Protein AF-A0A4U9HNG5-F1 (afdb_monomer_lite)

Structure (mmCIF, N/CA/C/O backbone):
data_AF-A0A4U9HNG5-F1
#
_entry.id   AF-A0A4U9HNG5-F1
#
loop_
_atom_site.group_PDB
_atom_site.id
_atom_site.type_symbol
_atom_site.label_atom_id
_atom_site.label_alt_id
_atom_site.label_comp_id
_atom_site.label_asym_id
_atom_site.label_entity_id
_atom_site.label_seq_id
_atom_site.pdbx_PDB_ins_code
_atom_site.Cartn_x
_atom_site.Cartn_y
_atom_site.Cartn_z
_atom_site.occupancy
_atom_site.B_iso_or_equiv
_atom_site.auth_seq_id
_atom_site.auth_comp_id
_atom_site.auth_asym_id
_atom_site.auth_atom_id
_atom_site.pdbx_PDB_model_num
ATOM 1 N N . MET A 1 1 ? 11.492 -2.081 0.282 1.00 31.09 1 MET A N 1
ATOM 2 C CA . MET A 1 1 ? 12.847 -2.547 -0.061 1.00 31.09 1 MET A CA 1
ATOM 3 C C . MET A 1 1 ? 12.849 -2.691 -1.567 1.00 31.09 1 MET A C 1
ATOM 5 O O . MET A 1 1 ? 12.132 -3.545 -2.075 1.00 31.09 1 MET A O 1
ATOM 9 N N . ASP A 1 2 ? 13.491 -1.738 -2.239 1.00 38.59 2 ASP A N 1
ATOM 10 C CA . ASP A 1 2 ? 13.659 -1.661 -3.689 1.00 38.59 2 ASP A CA 1
ATOM 11 C C . ASP A 1 2 ? 14.041 -3.003 -4.308 1.00 38.59 2 ASP A C 1
ATOM 13 O O . ASP A 1 2 ? 14.994 -3.643 -3.869 1.00 38.59 2 ASP A O 1
ATOM 17 N N . SER A 1 3 ? 13.337 -3.406 -5.362 1.00 38.97 3 SER A N 1
ATOM 18 C CA . SER A 1 3 ? 13.861 -4.408 -6.286 1.00 38.97 3 SER A CA 1
ATOM 19 C C . SER A 1 3 ? 13.310 -4.155 -7.680 1.00 38.97 3 SER A C 1
ATOM 21 O O . SER A 1 3 ? 12.350 -4.773 -8.134 1.00 38.97 3 SER A O 1
ATOM 23 N N . LEU A 1 4 ? 13.919 -3.180 -8.348 1.00 46.38 4 LEU A N 1
ATOM 24 C CA . LEU A 1 4 ? 13.856 -3.039 -9.797 1.00 46.38 4 LEU A CA 1
ATOM 25 C C . LEU A 1 4 ? 15.256 -2.681 -10.301 1.00 46.38 4 LEU A C 1
ATOM 27 O O . LEU A 1 4 ? 15.497 -1.619 -10.863 1.00 46.38 4 LEU A O 1
ATOM 31 N N . ILE A 1 5 ? 16.208 -3.577 -10.039 1.00 44.44 5 ILE A N 1
ATOM 32 C CA . ILE A 1 5 ? 17.524 -3.547 -10.674 1.00 44.44 5 ILE A CA 1
ATOM 33 C C . ILE A 1 5 ? 17.780 -4.953 -11.229 1.00 44.44 5 ILE A C 1
ATOM 35 O O . ILE A 1 5 ? 18.000 -5.878 -10.445 1.00 44.44 5 ILE A O 1
ATOM 39 N N . PRO A 1 6 ? 17.708 -5.163 -12.555 1.00 42.81 6 PRO A N 1
ATOM 40 C CA . PRO A 1 6 ? 18.098 -6.434 -13.148 1.00 42.81 6 PRO A CA 1
ATOM 41 C C . PRO A 1 6 ? 19.625 -6.619 -13.041 1.00 42.81 6 PRO A C 1
ATOM 43 O O . PRO A 1 6 ? 20.371 -5.668 -13.292 1.00 42.81 6 PRO A O 1
ATOM 46 N N . PRO A 1 7 ? 20.118 -7.822 -12.693 1.00 45.28 7 PRO A N 1
ATOM 47 C CA . PRO A 1 7 ? 21.541 -8.113 -12.658 1.00 45.28 7 PRO A CA 1
ATOM 48 C C . PRO A 1 7 ? 22.003 -8.444 -14.079 1.00 45.28 7 PRO A C 1
ATOM 50 O O . PRO A 1 7 ? 21.887 -9.577 -14.536 1.00 45.28 7 PRO A O 1
ATOM 53 N N . VAL A 1 8 ? 22.513 -7.453 -14.798 1.00 47.41 8 VAL A N 1
ATOM 54 C CA . VAL A 1 8 ? 23.323 -7.694 -15.997 1.00 47.41 8 VAL A CA 1
ATOM 55 C C . VAL A 1 8 ? 24.753 -7.307 -15.650 1.00 47.41 8 VAL A C 1
ATOM 57 O O . VAL A 1 8 ? 25.035 -6.147 -15.365 1.00 47.41 8 VAL A O 1
ATOM 60 N N . VAL A 1 9 ? 25.639 -8.302 -15.620 1.00 41.81 9 VAL A N 1
ATOM 61 C CA . VAL A 1 9 ? 27.083 -8.140 -15.416 1.00 41.81 9 VAL A CA 1
ATOM 62 C C . VAL A 1 9 ? 27.767 -8.674 -16.677 1.00 41.81 9 VAL A C 1
ATOM 64 O O . VAL A 1 9 ? 27.522 -9.816 -17.060 1.00 41.81 9 VAL A O 1
ATOM 67 N N . ASP A 1 10 ? 28.560 -7.835 -17.347 1.00 39.81 10 ASP A N 1
ATOM 68 C CA . ASP A 1 10 ? 29.272 -8.153 -18.595 1.00 39.81 10 ASP A CA 1
ATOM 69 C C . ASP A 1 10 ? 30.559 -8.967 -18.336 1.00 39.81 10 ASP A C 1
ATOM 71 O O . ASP A 1 10 ? 31.247 -8.764 -17.331 1.00 39.81 10 ASP A O 1
ATOM 75 N N . ALA A 1 11 ? 30.873 -9.916 -19.227 1.00 48.91 11 ALA A N 1
ATOM 76 C CA . ALA A 1 11 ? 31.829 -11.002 -18.992 1.00 48.91 11 ALA A CA 1
ATOM 77 C C . ALA A 1 11 ? 33.272 -10.754 -19.481 1.00 48.91 11 ALA A C 1
ATOM 79 O O . ALA A 1 11 ? 34.071 -11.690 -19.428 1.00 48.91 11 ALA A O 1
ATOM 80 N N . LEU A 1 12 ? 33.651 -9.551 -19.936 1.00 53.09 12 LEU A N 1
ATOM 81 C CA . LEU A 1 12 ? 34.986 -9.358 -20.539 1.00 53.09 12 LEU A CA 1
ATOM 82 C C . LEU A 1 12 ? 35.948 -8.380 -19.834 1.00 53.09 12 LEU A C 1
ATOM 84 O O . LEU A 1 12 ? 37.114 -8.341 -20.220 1.00 53.09 12 LEU A O 1
ATOM 88 N N . SER A 1 13 ? 35.538 -7.618 -18.804 1.00 42.78 13 SER A N 1
ATOM 89 C CA . SER A 1 13 ? 36.413 -6.557 -18.242 1.00 42.78 13 SER A CA 1
ATOM 90 C C . SER A 1 13 ? 36.382 -6.327 -16.719 1.00 42.78 13 SER A C 1
ATOM 92 O O . SER A 1 13 ? 37.200 -5.549 -16.229 1.00 42.78 13 SER A O 1
ATOM 94 N N . GLY A 1 14 ? 35.488 -6.942 -15.935 1.00 52.41 14 GLY A N 1
ATOM 95 C CA . GLY A 1 14 ? 35.480 -6.775 -14.465 1.00 52.41 14 GLY A CA 1
ATOM 96 C C . GLY A 1 14 ? 35.242 -5.341 -13.943 1.00 52.41 14 GLY A C 1
ATOM 97 O O . GLY A 1 14 ? 35.396 -5.084 -12.754 1.00 52.41 14 GLY A O 1
ATOM 98 N N . GLN A 1 15 ? 34.842 -4.415 -14.811 1.00 40.62 15 GLN A N 1
ATOM 99 C CA . GLN A 1 15 ? 34.391 -3.060 -14.497 1.00 40.62 15 GLN A CA 1
ATOM 100 C C . GLN A 1 15 ? 32.975 -2.950 -15.075 1.00 40.62 15 GLN A C 1
ATOM 102 O O . GLN A 1 15 ? 32.831 -3.096 -16.289 1.00 40.62 15 GLN A O 1
ATOM 107 N N . PRO A 1 16 ? 31.910 -2.775 -14.274 1.00 44.84 16 PRO A N 1
ATOM 108 C CA . PRO A 1 16 ? 30.569 -2.731 -14.834 1.00 44.84 16 PRO A CA 1
ATOM 109 C C . PRO A 1 16 ? 30.342 -1.389 -15.535 1.00 44.84 16 PRO A C 1
ATOM 111 O O . PRO A 1 16 ? 30.407 -0.324 -14.915 1.00 44.84 16 PRO A O 1
ATOM 114 N N . GLU A 1 17 ? 30.049 -1.456 -16.834 1.00 43.25 17 GLU A N 1
ATOM 115 C CA . GLU A 1 17 ? 29.530 -0.345 -17.624 1.00 43.25 17 GLU A CA 1
ATOM 116 C C . GLU A 1 17 ? 28.211 0.168 -17.029 1.00 43.25 17 GLU A C 1
ATOM 118 O O . GLU A 1 17 ? 27.106 -0.277 -17.336 1.00 43.25 17 GLU A O 1
ATOM 123 N N . SER A 1 18 ? 28.323 1.155 -16.151 1.00 56.03 18 SER A N 1
ATOM 124 C CA . SER A 1 18 ? 27.203 1.993 -15.758 1.00 56.03 18 SER A CA 1
ATOM 125 C C . SER A 1 18 ? 26.941 2.971 -16.900 1.00 56.03 18 SER A C 1
ATOM 127 O O . SER A 1 18 ? 27.687 3.944 -17.016 1.00 56.03 18 SER A O 1
ATOM 129 N N . LYS A 1 19 ? 25.951 2.674 -17.765 1.00 58.44 19 LYS A N 1
ATOM 130 C CA . LYS A 1 19 ? 25.107 3.616 -18.555 1.00 58.44 19 LYS A CA 1
ATOM 131 C C . LYS A 1 19 ? 24.614 3.002 -19.879 1.00 58.44 19 LYS A C 1
ATOM 133 O O . LYS A 1 19 ? 25.056 3.436 -20.929 1.00 58.44 19 LYS A O 1
ATOM 138 N N . HIS A 1 20 ? 23.677 2.054 -19.844 1.00 47.12 20 HIS A N 1
ATOM 139 C CA . HIS A 1 20 ? 22.526 1.960 -20.773 1.00 47.12 20 HIS A CA 1
ATOM 140 C C . HIS A 1 20 ? 21.938 0.543 -20.752 1.00 47.12 20 HIS A C 1
ATOM 142 O O . HIS A 1 20 ? 22.104 -0.242 -21.680 1.00 47.12 20 HIS A O 1
ATOM 148 N N . ALA A 1 21 ? 21.171 0.234 -19.707 1.00 53.94 21 ALA A N 1
ATOM 149 C CA . ALA A 1 21 ? 20.103 -0.747 -19.845 1.00 53.94 21 ALA A CA 1
ATOM 150 C C . ALA A 1 21 ? 18.873 0.003 -20.395 1.00 53.94 21 ALA A C 1
ATOM 152 O O . ALA A 1 21 ? 18.407 0.931 -19.726 1.00 53.94 21 ALA A O 1
ATOM 153 N N . PRO A 1 22 ? 18.356 -0.313 -21.599 1.00 59.03 22 PRO A N 1
ATOM 154 C CA . PRO A 1 22 ? 17.112 0.281 -22.069 1.00 59.03 22 PRO A CA 1
ATOM 155 C C . PRO A 1 22 ? 15.974 -0.175 -21.149 1.00 59.03 22 PRO A C 1
ATOM 157 O O . PRO A 1 22 ? 15.557 -1.331 -21.176 1.00 59.03 22 PRO A O 1
ATOM 160 N N . VAL A 1 23 ? 15.488 0.733 -20.304 1.00 58.44 23 VAL A N 1
ATOM 161 C CA . VAL A 1 23 ? 14.317 0.503 -19.453 1.00 58.44 23 VAL A CA 1
ATOM 162 C C . VAL A 1 23 ? 13.065 0.965 -20.190 1.00 58.44 23 VAL A C 1
ATOM 164 O O . VAL A 1 23 ? 13.019 2.074 -20.724 1.00 58.44 23 VAL A O 1
ATOM 167 N N . ARG A 1 24 ? 12.034 0.118 -20.232 1.00 58.59 24 ARG A N 1
ATOM 168 C CA . ARG A 1 24 ? 10.710 0.509 -20.724 1.00 58.59 24 ARG A CA 1
ATOM 169 C C . ARG A 1 24 ? 9.866 0.933 -19.531 1.00 58.59 24 ARG A C 1
ATOM 171 O O . ARG A 1 24 ? 9.584 0.123 -18.654 1.00 58.59 24 ARG A O 1
ATOM 178 N N . VAL A 1 25 ? 9.493 2.208 -19.495 1.00 65.56 25 VAL A N 1
ATOM 179 C CA . VAL A 1 25 ? 8.556 2.736 -18.500 1.00 65.56 25 VAL A CA 1
ATOM 180 C C . VAL A 1 25 ? 7.159 2.644 -19.094 1.00 65.56 25 VAL A C 1
ATOM 182 O O . VAL A 1 25 ? 6.838 3.354 -20.044 1.00 65.56 25 VAL A O 1
ATOM 185 N N . ASP A 1 26 ? 6.338 1.762 -18.541 1.00 70.44 26 ASP A N 1
ATOM 186 C CA . ASP A 1 26 ? 4.920 1.671 -18.875 1.00 70.44 26 ASP A CA 1
ATOM 187 C C . ASP A 1 26 ? 4.088 2.444 -17.842 1.00 70.44 26 ASP A C 1
ATOM 189 O O . ASP A 1 26 ? 4.446 2.532 -16.664 1.00 70.44 26 ASP A O 1
ATOM 193 N N . ARG A 1 27 ? 2.957 3.017 -18.275 1.00 72.69 27 ARG A N 1
ATOM 194 C CA . ARG A 1 27 ? 2.006 3.625 -17.336 1.00 72.69 27 ARG A CA 1
ATOM 195 C C . ARG A 1 27 ? 1.438 2.538 -16.437 1.00 72.69 27 ARG A C 1
ATOM 197 O O . ARG A 1 27 ? 0.838 1.583 -16.919 1.00 72.69 27 ARG A O 1
ATOM 204 N N . TRP A 1 28 ? 1.553 2.736 -15.133 1.00 77.62 28 TRP A N 1
ATOM 205 C CA . TRP A 1 28 ? 0.829 1.936 -14.163 1.00 77.62 28 TRP A CA 1
ATOM 206 C C . TRP A 1 28 ? -0.642 2.401 -14.139 1.00 77.62 28 TRP A C 1
ATOM 208 O O . TRP A 1 28 ? -0.886 3.576 -13.855 1.00 77.62 28 TRP A O 1
ATOM 218 N N . PRO A 1 29 ? -1.623 1.554 -14.515 1.00 83.81 29 PRO A N 1
ATOM 219 C CA . PRO A 1 29 ? -3.016 1.974 -14.659 1.00 83.81 29 PRO A CA 1
ATOM 220 C C . PRO A 1 29 ? -3.669 2.113 -13.283 1.00 83.81 29 PRO A C 1
ATOM 222 O O . PRO A 1 29 ? -4.225 1.166 -12.731 1.00 83.81 29 PRO A O 1
ATOM 225 N N . VAL A 1 30 ? -3.551 3.309 -12.719 1.00 85.12 30 VAL A N 1
ATOM 226 C CA . VAL A 1 30 ? -4.135 3.668 -11.429 1.00 85.12 30 VAL A CA 1
ATOM 227 C C . VAL A 1 30 ? -5.636 3.904 -11.579 1.00 85.12 30 VAL A C 1
ATOM 229 O O . VAL A 1 30 ? -6.059 4.694 -12.419 1.00 85.12 30 VAL A O 1
ATOM 232 N N . CYS A 1 31 ? -6.434 3.253 -10.735 1.00 89.94 31 CYS A N 1
ATOM 233 C CA . CYS A 1 31 ? -7.879 3.464 -10.628 1.00 89.94 31 CYS A CA 1
ATOM 234 C C . CYS A 1 31 ? -8.244 4.500 -9.560 1.00 89.94 31 CYS A C 1
ATOM 236 O O . CYS A 1 31 ? -9.272 5.158 -9.681 1.00 89.94 31 CYS A O 1
ATOM 238 N N . TRP A 1 32 ? -7.421 4.647 -8.521 1.00 90.19 32 TRP A N 1
ATOM 239 C CA . TRP A 1 32 ? -7.634 5.623 -7.454 1.00 90.19 32 TRP A CA 1
ATOM 240 C C . TRP A 1 32 ? -6.313 6.077 -6.836 1.00 90.19 32 TRP A C 1
ATOM 242 O O . TRP A 1 32 ? -5.322 5.345 -6.847 1.00 90.19 32 TRP A O 1
ATOM 252 N N . GLN A 1 33 ? -6.328 7.278 -6.264 1.00 90.31 33 GLN A N 1
ATOM 253 C CA . GLN A 1 33 ? -5.245 7.859 -5.473 1.00 90.31 33 GLN A CA 1
ATOM 254 C C . GLN A 1 33 ? -5.838 8.410 -4.177 1.00 90.31 33 GLN A C 1
ATOM 256 O O . GLN A 1 33 ? -6.943 8.952 -4.200 1.00 90.31 33 GLN A O 1
ATOM 261 N N . ALA A 1 34 ? -5.134 8.245 -3.061 1.00 88.50 34 ALA A N 1
ATOM 262 C CA . ALA A 1 34 ? -5.604 8.688 -1.754 1.00 88.50 34 ALA A CA 1
ATOM 263 C C . ALA A 1 34 ? -4.446 9.106 -0.843 1.00 88.50 34 ALA A C 1
ATOM 265 O O . ALA A 1 34 ? -3.338 8.577 -0.936 1.00 88.50 34 ALA A O 1
ATOM 266 N N . GLU A 1 35 ? -4.744 10.015 0.080 1.00 90.38 35 GLU A N 1
ATOM 267 C CA . GLU A 1 35 ? -3.851 10.443 1.154 1.00 90.38 35 GLU A CA 1
ATOM 268 C C . GLU A 1 35 ? -4.519 10.146 2.500 1.00 90.38 35 GLU A C 1
ATOM 270 O O . GLU A 1 35 ? -5.676 10.512 2.715 1.00 90.38 35 GLU A O 1
ATOM 275 N N . ILE A 1 36 ? -3.817 9.451 3.398 1.00 87.69 36 ILE A N 1
ATOM 276 C CA . ILE A 1 36 ? -4.332 9.061 4.717 1.00 87.69 36 ILE A CA 1
ATOM 277 C C . ILE A 1 36 ? -3.409 9.564 5.814 1.00 87.69 36 ILE A C 1
ATOM 279 O O . ILE A 1 36 ? -2.209 9.300 5.802 1.00 87.69 36 ILE A O 1
ATOM 283 N N . PHE A 1 37 ? -4.002 10.205 6.817 1.00 88.50 37 PHE A N 1
ATOM 284 C CA . PHE A 1 37 ? -3.322 10.665 8.019 1.00 88.50 37 PHE A CA 1
ATOM 285 C C . PHE A 1 37 ? -3.763 9.813 9.207 1.00 88.50 37 PHE A C 1
ATOM 287 O O . PHE A 1 37 ? -4.924 9.846 9.611 1.00 88.50 37 PHE A O 1
ATOM 294 N N . LEU A 1 38 ? -2.833 9.053 9.773 1.00 85.38 38 LEU A N 1
ATOM 295 C CA . LEU A 1 38 ? -3.053 8.221 10.954 1.00 85.38 38 LEU A CA 1
ATOM 296 C C . LEU A 1 38 ? -2.318 8.826 12.146 1.00 85.38 38 LEU A C 1
ATOM 298 O O . LEU A 1 38 ? -1.194 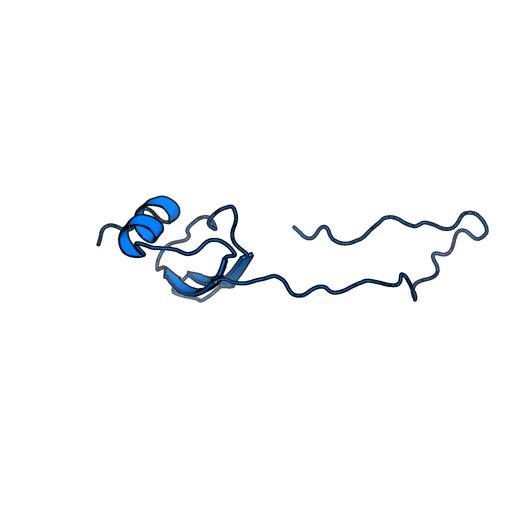9.295 11.999 1.00 85.38 38 LEU A O 1
ATOM 302 N N . ARG A 1 39 ? -2.927 8.808 13.335 1.00 82.81 39 ARG A N 1
ATOM 303 C CA . ARG A 1 39 ? -2.230 9.202 14.574 1.00 82.81 39 ARG A CA 1
ATOM 304 C C . ARG A 1 39 ? -1.200 8.155 14.993 1.00 82.81 39 ARG A C 1
ATOM 306 O O . ARG A 1 39 ? -0.083 8.515 15.350 1.00 82.81 39 ARG A O 1
ATOM 313 N N . ASP A 1 40 ? -1.561 6.883 14.867 1.00 77.44 40 ASP A N 1
ATOM 314 C CA . ASP A 1 40 ? -0.715 5.755 15.240 1.00 77.44 40 ASP A CA 1
ATOM 315 C C . ASP A 1 40 ? -0.001 5.143 14.030 1.00 77.44 40 ASP A C 1
ATOM 317 O O . ASP A 1 40 ? -0.392 5.323 12.871 1.00 77.44 40 ASP A O 1
ATOM 321 N N . ALA A 1 41 ? 1.086 4.421 14.296 1.00 75.25 41 ALA A N 1
ATOM 322 C CA . ALA A 1 41 ? 1.803 3.690 13.263 1.00 75.25 41 ALA A CA 1
ATOM 323 C C . ALA A 1 41 ? 0.985 2.466 12.830 1.00 75.25 41 ALA A C 1
ATOM 325 O O . ALA A 1 41 ? 0.760 1.557 13.625 1.00 75.25 41 ALA A O 1
ATOM 326 N N . ALA A 1 42 ? 0.595 2.421 11.557 1.00 80.50 42 ALA A N 1
ATOM 327 C CA . ALA A 1 42 ? -0.065 1.267 10.960 1.00 80.50 42 ALA A CA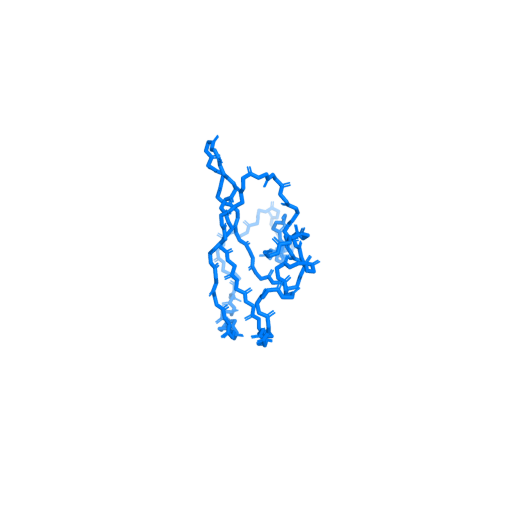 1
ATOM 328 C C . ALA A 1 42 ? 0.818 0.609 9.885 1.00 80.50 42 ALA A C 1
ATOM 330 O O . ALA A 1 42 ? 1.625 1.296 9.239 1.00 80.50 42 ALA A O 1
ATOM 331 N N . PRO A 1 43 ? 0.693 -0.714 9.680 1.00 82.62 43 PRO A N 1
ATOM 332 C CA . PRO A 1 43 ? 1.327 -1.377 8.553 1.00 82.62 43 PRO A CA 1
ATOM 333 C C . PRO A 1 43 ? 0.725 -0.872 7.231 1.00 82.62 43 PRO A C 1
ATOM 335 O O . PRO A 1 43 ? -0.461 -0.545 7.174 1.00 82.62 43 PRO A O 1
ATOM 338 N N . PRO A 1 44 ? 1.522 -0.799 6.154 1.00 81.06 44 PRO A N 1
ATOM 339 C CA . PRO A 1 44 ? 1.005 -0.414 4.853 1.00 81.06 44 PRO A CA 1
ATOM 340 C C . PRO A 1 44 ? 0.075 -1.507 4.292 1.00 81.06 44 PRO A C 1
ATOM 342 O O . PRO A 1 44 ? 0.372 -2.698 4.443 1.00 81.06 44 PRO A O 1
ATOM 345 N N . PRO A 1 45 ? -1.018 -1.130 3.610 1.00 81.38 45 PRO A N 1
ATOM 346 C CA . PRO A 1 45 ? -1.915 -2.090 2.983 1.00 81.38 45 PRO A CA 1
ATOM 347 C C . PRO A 1 45 ? -1.209 -2.872 1.859 1.00 81.38 45 PRO A C 1
ATOM 349 O O . PRO A 1 45 ? -0.455 -2.289 1.073 1.00 81.38 45 PRO A O 1
ATOM 352 N N . PRO A 1 46 ? -1.437 -4.194 1.751 1.00 81.75 46 PRO A N 1
ATOM 353 C CA . PRO A 1 46 ? -0.881 -4.998 0.670 1.00 81.75 46 PRO A CA 1
ATOM 354 C C . PRO A 1 46 ? -1.591 -4.709 -0.660 1.00 81.75 46 PRO A C 1
ATOM 356 O O . PRO A 1 46 ? -2.764 -4.347 -0.690 1.00 81.75 46 PRO A O 1
ATOM 359 N N . GLY A 1 47 ? -0.893 -4.922 -1.778 1.00 84.38 47 GLY A N 1
ATOM 360 C CA . GLY A 1 47 ? -1.500 -4.874 -3.117 1.00 84.38 47 GLY A CA 1
ATOM 361 C C . GLY A 1 47 ? -1.786 -3.471 -3.662 1.00 84.38 47 GLY A C 1
ATOM 362 O O . GLY A 1 47 ? -2.402 -3.344 -4.718 1.00 84.38 47 GLY A O 1
ATOM 363 N N . VAL A 1 48 ? -1.319 -2.426 -2.980 1.00 88.50 48 VAL A N 1
ATOM 364 C CA . VAL A 1 48 ? -1.399 -1.036 -3.436 1.00 88.50 48 VAL A CA 1
ATOM 365 C C . VAL A 1 48 ? -0.010 -0.417 -3.480 1.00 88.50 48 VAL A C 1
ATOM 3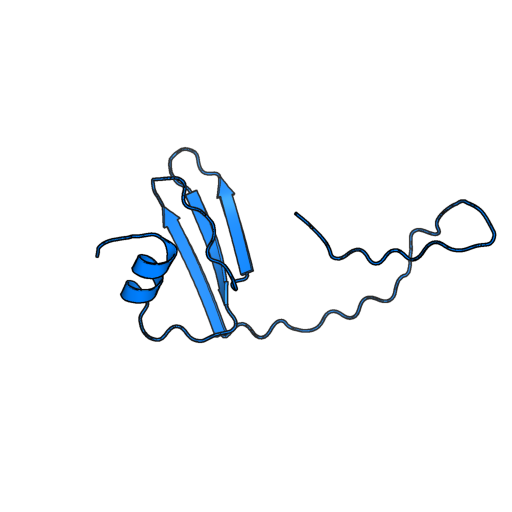67 O O . VAL A 1 48 ? 0.895 -0.819 -2.745 1.00 88.50 48 VAL A O 1
ATOM 370 N N . TYR A 1 49 ? 0.165 0.574 -4.346 1.00 88.56 49 TYR A N 1
ATOM 371 C CA . TYR A 1 49 ? 1.335 1.434 -4.271 1.00 88.56 49 TYR A CA 1
ATOM 372 C C . TYR A 1 49 ? 1.165 2.363 -3.077 1.00 88.56 49 TYR A C 1
ATOM 374 O O . TYR A 1 49 ? 0.106 2.967 -2.909 1.00 88.56 49 TYR A O 1
ATOM 382 N N . TRP A 1 50 ? 2.204 2.491 -2.260 1.00 89.31 50 TRP A N 1
ATOM 383 C CA . TRP A 1 50 ? 2.182 3.360 -1.096 1.00 89.31 50 TRP A CA 1
ATOM 384 C C . TRP A 1 50 ? 3.537 4.033 -0.890 1.00 89.31 50 TRP A C 1
ATOM 386 O O . TRP A 1 50 ? 4.594 3.471 -1.177 1.00 89.31 50 TRP A O 1
ATOM 396 N N . SER A 1 51 ? 3.492 5.240 -0.344 1.00 88.06 51 SER A N 1
ATOM 397 C CA . SER A 1 51 ? 4.632 5.970 0.191 1.00 88.06 51 SER A CA 1
ATOM 398 C C . SER A 1 51 ? 4.268 6.483 1.578 1.00 88.06 51 SER A C 1
ATOM 400 O O . SER A 1 51 ? 3.162 6.980 1.789 1.00 88.06 51 SER A O 1
ATOM 402 N N . ARG A 1 52 ? 5.185 6.340 2.538 1.00 85.81 52 ARG A N 1
ATOM 403 C CA . ARG A 1 52 ? 4.993 6.802 3.915 1.00 85.81 52 ARG A CA 1
ATOM 404 C C . ARG A 1 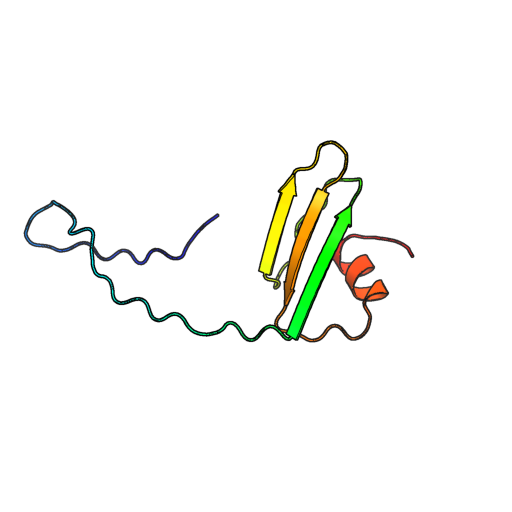52 ? 5.838 8.039 4.164 1.00 85.81 52 ARG A C 1
ATOM 406 O O . ARG A 1 52 ? 7.062 7.984 4.067 1.00 85.81 52 ARG A O 1
ATOM 413 N N . VAL A 1 53 ? 5.188 9.119 4.567 1.00 83.69 53 VAL A N 1
ATOM 414 C CA . VAL A 1 53 ? 5.822 10.358 5.004 1.00 83.69 53 VAL A CA 1
ATOM 415 C C . VAL A 1 53 ? 5.774 10.400 6.529 1.00 83.69 53 VAL A C 1
ATOM 417 O O . VAL A 1 53 ? 4.705 10.487 7.136 1.00 83.69 53 VAL A O 1
ATOM 420 N N . THR A 1 54 ? 6.942 10.310 7.163 1.00 75.12 54 THR A N 1
ATOM 421 C CA . THR A 1 54 ? 7.060 10.418 8.621 1.00 75.12 54 THR A CA 1
ATOM 422 C C . THR A 1 54 ? 6.793 11.862 9.041 1.00 75.12 54 THR A C 1
ATOM 424 O O . THR A 1 54 ? 7.571 12.753 8.700 1.00 75.12 54 THR A O 1
ATOM 427 N N . GLN A 1 55 ? 5.721 12.105 9.795 1.00 76.25 55 GLN A N 1
ATOM 428 C CA . GLN A 1 55 ? 5.474 13.394 10.442 1.00 76.25 55 GLN A CA 1
ATOM 429 C C . GLN A 1 55 ? 5.615 13.255 11.962 1.00 76.25 55 G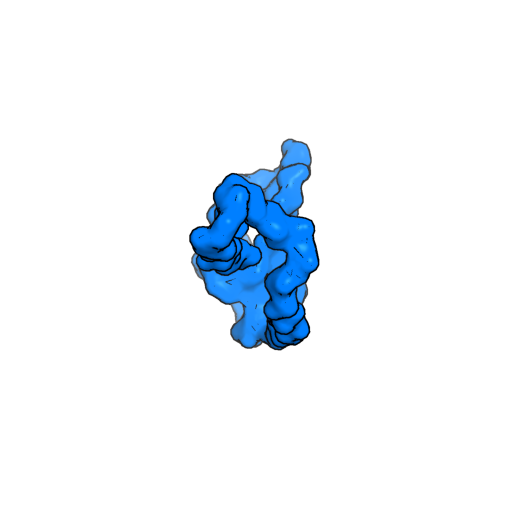LN A C 1
ATOM 431 O O . GLN A 1 55 ? 5.533 12.165 12.521 1.00 76.25 55 GLN A O 1
ATOM 436 N N . ARG A 1 56 ? 5.851 14.375 12.656 1.00 73.06 56 ARG A N 1
ATOM 437 C CA . ARG A 1 56 ? 6.108 14.385 14.111 1.00 73.06 56 ARG A CA 1
ATOM 438 C C . ARG A 1 56 ? 4.931 13.895 14.962 1.00 73.06 56 ARG A C 1
ATOM 440 O O . ARG A 1 56 ? 5.153 13.491 16.094 1.00 73.06 56 ARG A O 1
ATOM 447 N N . GLN A 1 57 ? 3.705 13.989 14.452 1.00 76.75 57 GLN A N 1
ATOM 448 C CA . GLN A 1 57 ? 2.470 13.718 15.205 1.00 76.75 57 GLN A CA 1
ATOM 449 C C . GLN A 1 57 ? 1.486 12.816 14.447 1.00 76.75 57 GLN A C 1
ATOM 451 O O . GLN A 1 57 ? 0.378 12.581 14.923 1.00 76.75 57 GLN A O 1
ATOM 456 N N . ALA A 1 58 ? 1.869 12.350 13.258 1.00 79.56 58 ALA A N 1
ATOM 457 C CA . ALA A 1 58 ? 1.034 11.518 12.411 1.00 79.56 58 ALA A CA 1
ATOM 458 C C . ALA A 1 58 ? 1.891 10.698 11.440 1.00 79.56 58 ALA A C 1
ATOM 460 O O . ALA A 1 58 ? 2.986 11.099 11.034 1.00 79.56 58 ALA A O 1
ATOM 461 N N . THR A 1 59 ? 1.356 9.563 11.021 1.00 84.38 59 THR A N 1
ATOM 462 C CA . THR A 1 59 ? 1.824 8.830 9.855 1.00 84.38 59 THR A CA 1
ATOM 463 C C . THR A 1 59 ? 0.995 9.269 8.657 1.00 84.38 59 THR A C 1
ATOM 465 O O . THR A 1 59 ? -0.219 9.079 8.649 1.00 84.38 59 THR A O 1
ATOM 468 N N . HIS A 1 60 ? 1.641 9.848 7.645 1.00 89.00 60 HIS A N 1
ATOM 469 C CA . HIS A 1 60 ? 0.981 10.196 6.393 1.00 89.00 60 HIS A CA 1
ATOM 470 C C . HIS A 1 60 ? 1.305 9.141 5.329 1.00 89.00 60 HIS A C 1
ATOM 472 O O . HIS A 1 60 ? 2.475 8.848 5.075 1.00 89.00 60 HIS A O 1
ATOM 478 N N . PHE A 1 61 ? 0.276 8.564 4.717 1.00 88.38 61 PHE A N 1
ATOM 479 C CA . PHE A 1 61 ? 0.393 7.632 3.606 1.00 88.38 61 PHE A CA 1
ATOM 480 C C . PHE A 1 61 ? -0.175 8.241 2.335 1.00 88.38 61 PHE A C 1
ATOM 482 O O . PHE A 1 61 ? -1.344 8.606 2.296 1.00 88.38 61 PHE A O 1
ATOM 489 N N . ILE A 1 62 ? 0.639 8.264 1.286 1.00 89.88 62 ILE A N 1
ATOM 490 C CA . ILE A 1 62 ? 0.199 8.542 -0.079 1.00 89.88 62 ILE A CA 1
ATOM 491 C C . ILE A 1 62 ? 0.053 7.196 -0.767 1.00 89.88 62 ILE A C 1
ATOM 493 O O . ILE A 1 62 ? 0.998 6.405 -0.772 1.00 89.88 62 ILE A O 1
ATOM 497 N N . MET A 1 63 ? -1.115 6.917 -1.328 1.00 90.50 63 MET A N 1
ATOM 498 C CA . MET A 1 63 ? -1.440 5.609 -1.876 1.00 90.50 63 MET A CA 1
ATOM 499 C C . MET A 1 63 ? -2.131 5.702 -3.220 1.00 90.50 63 MET A C 1
ATOM 501 O O . MET A 1 63 ? -2.782 6.690 -3.558 1.00 90.50 63 MET A O 1
ATOM 505 N N . ALA A 1 64 ? -2.003 4.626 -3.975 1.00 89.75 64 ALA A N 1
ATOM 506 C CA . ALA A 1 64 ? -2.693 4.437 -5.226 1.00 89.75 64 ALA A CA 1
ATOM 507 C C . ALA A 1 64 ? -2.971 2.949 -5.431 1.00 89.75 64 ALA A C 1
ATOM 509 O O . ALA A 1 64 ? -2.202 2.100 -4.976 1.00 89.75 64 ALA A O 1
ATOM 510 N N . GLY A 1 65 ? -4.040 2.618 -6.145 1.00 89.50 65 GLY A N 1
ATOM 511 C CA . GLY A 1 65 ? -4.389 1.231 -6.440 1.00 89.50 65 GLY A CA 1
ATOM 512 C C . GLY A 1 65 ? -4.938 1.053 -7.846 1.00 89.50 65 GLY A C 1
ATOM 513 O O . GLY A 1 65 ? -5.447 1.989 -8.457 1.00 89.50 65 GLY A O 1
ATOM 514 N N . GLN A 1 66 ? -4.821 -0.171 -8.360 1.00 89.50 66 GLN A N 1
ATOM 515 C CA . GLN A 1 66 ? -5.317 -0.570 -9.688 1.00 89.50 66 GLN A CA 1
ATOM 516 C C . GLN A 1 66 ? -6.691 -1.245 -9.635 1.00 89.50 66 GLN A C 1
ATOM 518 O O . GLN A 1 66 ? -7.259 -1.572 -10.669 1.00 89.50 66 GLN A O 1
ATOM 523 N N . GLN A 1 67 ? -7.199 -1.519 -8.434 1.00 88.62 67 GLN A N 1
ATOM 524 C CA . GLN A 1 67 ? -8.519 -2.104 -8.232 1.00 88.62 67 GLN A CA 1
ATOM 525 C C . GLN A 1 67 ? -9.444 -1.013 -7.697 1.00 88.62 67 GLN A C 1
ATOM 527 O O . GLN A 1 67 ? -9.056 -0.345 -6.736 1.00 88.62 67 GLN A O 1
ATOM 532 N N . PRO A 1 68 ? -10.625 -0.791 -8.296 1.00 86.81 68 PRO A N 1
ATOM 533 C CA . PRO A 1 68 ? -11.565 0.203 -7.798 1.00 86.81 68 PRO A CA 1
ATOM 534 C C . PRO A 1 68 ? -12.019 -0.160 -6.379 1.00 86.81 68 PRO A C 1
ATOM 536 O O . PRO A 1 68 ? -12.313 -1.318 -6.091 1.00 86.81 68 PRO A O 1
ATOM 539 N N . VAL A 1 69 ? -12.089 0.841 -5.502 1.00 88.62 69 VAL A N 1
ATOM 540 C CA . VAL A 1 69 ? -12.653 0.698 -4.156 1.00 88.62 69 VAL A CA 1
ATOM 541 C C . VAL A 1 69 ? -14.101 1.159 -4.214 1.00 88.62 69 VAL A C 1
ATOM 543 O O . VAL A 1 69 ? -14.371 2.312 -4.540 1.00 88.62 69 VAL A O 1
ATOM 546 N N . THR A 1 70 ? -15.031 0.252 -3.933 1.00 89.56 70 THR A N 1
ATOM 547 C CA . THR A 1 70 ? -16.466 0.562 -3.908 1.00 89.56 70 THR A CA 1
ATOM 548 C C . THR A 1 70 ? -16.890 1.199 -2.589 1.00 89.56 70 THR A C 1
ATOM 550 O O . THR A 1 70 ? -17.684 2.128 -2.601 1.00 89.56 70 THR A O 1
ATOM 553 N N . GLU A 1 71 ? -16.327 0.738 -1.469 1.00 91.19 71 GLU A N 1
ATOM 554 C CA . GLU A 1 71 ? -16.699 1.159 -0.113 1.00 91.19 71 GLU A CA 1
ATOM 555 C C . GLU A 1 71 ? -15.454 1.544 0.691 1.00 91.19 71 GLU A C 1
ATOM 557 O O . GLU A 1 71 ? -14.731 0.692 1.213 1.00 91.19 71 GLU A O 1
ATOM 562 N N . TRP A 1 72 ? -15.193 2.847 0.799 1.00 89.00 72 TRP A N 1
ATOM 563 C CA . TRP A 1 72 ? -13.986 3.355 1.456 1.00 89.00 72 TRP A CA 1
ATOM 564 C C . TRP A 1 72 ? -13.942 3.062 2.953 1.00 89.00 72 TRP A C 1
ATOM 566 O O . TRP A 1 72 ? -12.882 2.714 3.461 1.00 89.00 72 TRP A O 1
ATOM 576 N N . ALA A 1 73 ? -15.072 3.150 3.658 1.00 88.69 73 ALA A N 1
ATOM 577 C CA . ALA A 1 73 ? -15.122 2.858 5.091 1.00 88.69 73 ALA A CA 1
ATOM 578 C C . ALA A 1 73 ? -14.745 1.395 5.380 1.00 88.69 73 ALA A C 1
ATOM 580 O O . ALA A 1 73 ? -13.878 1.130 6.209 1.00 88.69 73 ALA A O 1
ATOM 581 N N . ALA A 1 74 ? -15.324 0.454 4.627 1.00 89.25 74 ALA A N 1
ATOM 582 C CA . ALA A 1 74 ? -15.003 -0.966 4.743 1.00 89.25 74 ALA A CA 1
ATOM 583 C C . ALA A 1 74 ? -13.537 -1.252 4.382 1.00 89.25 74 ALA A C 1
ATOM 585 O O . ALA A 1 74 ? -12.865 -2.015 5.073 1.00 89.25 74 ALA A O 1
ATOM 586 N N . TRP A 1 75 ? -13.016 -0.601 3.337 1.00 89.56 75 TRP A N 1
ATOM 587 C CA . TRP A 1 75 ? -11.613 -0.725 2.945 1.0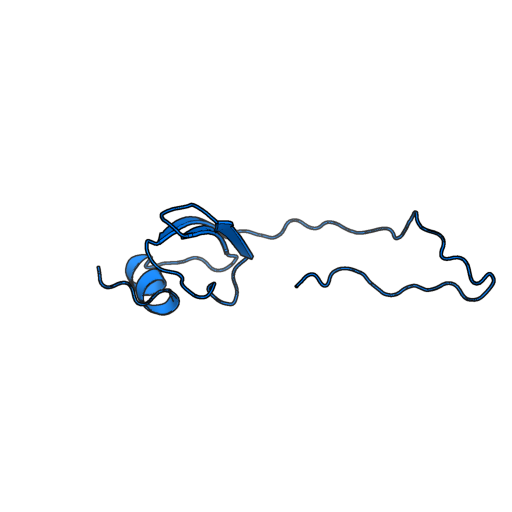0 89.56 75 TRP A CA 1
ATOM 588 C C . TRP A 1 75 ? -10.670 -0.228 4.052 1.00 89.56 75 TRP A C 1
ATOM 590 O O . TRP A 1 75 ? -9.732 -0.924 4.440 1.00 89.56 75 TRP A O 1
ATOM 600 N N . LEU A 1 76 ? -10.945 0.945 4.628 1.00 88.44 76 LEU A N 1
ATOM 601 C CA . LEU A 1 76 ? -10.164 1.501 5.735 1.00 88.44 76 LEU A CA 1
ATOM 602 C C . LEU A 1 76 ? -10.220 0.614 6.982 1.00 88.44 76 LEU A C 1
ATOM 604 O O . LEU A 1 76 ? -9.189 0.399 7.618 1.00 88.44 76 LEU A O 1
ATOM 608 N N . GLN A 1 77 ? -11.384 0.054 7.306 1.00 87.62 77 GLN A N 1
ATOM 609 C CA . GLN A 1 77 ? -11.529 -0.882 8.418 1.00 87.62 77 GLN A CA 1
ATOM 610 C C . GLN A 1 77 ? -10.733 -2.171 8.173 1.00 87.62 77 GLN A C 1
ATOM 612 O O . GLN A 1 77 ? -9.996 -2.618 9.049 1.00 87.62 77 GLN A O 1
ATOM 617 N N . GLN A 1 78 ? -10.814 -2.740 6.969 1.00 88.69 78 GLN A N 1
ATOM 618 C CA . GLN A 1 78 ? -10.089 -3.958 6.605 1.00 88.69 78 GLN A CA 1
ATOM 619 C C . GLN A 1 78 ? -8.565 -3.773 6.668 1.00 88.69 78 GLN A C 1
ATOM 621 O O . GLN A 1 78 ? -7.847 -4.695 7.055 1.00 88.69 78 GLN A O 1
ATOM 626 N N . HIS A 1 79 ? -8.065 -2.604 6.263 1.00 86.88 79 HIS A N 1
ATOM 627 C CA . HIS A 1 79 ? -6.629 -2.361 6.112 1.00 86.88 79 HIS A CA 1
ATOM 628 C C . HIS A 1 79 ? -5.972 -1.681 7.316 1.00 86.88 79 HIS A C 1
ATOM 630 O O . HIS A 1 79 ? -4.791 -1.917 7.571 1.00 86.88 79 HIS A O 1
ATOM 636 N N . PHE A 1 80 ? -6.716 -0.864 8.058 1.00 84.88 80 PHE A N 1
ATOM 637 C CA . PHE A 1 80 ? -6.198 -0.072 9.175 1.00 84.88 80 PHE A CA 1
ATOM 638 C C . PHE A 1 80 ? -6.941 -0.310 10.493 1.00 84.88 80 PHE A C 1
ATOM 640 O O . PHE A 1 80 ? -6.554 0.270 11.503 1.00 84.88 80 PHE A O 1
ATOM 647 N N . GLY A 1 81 ? -7.987 -1.146 10.513 1.00 81.62 81 GLY A N 1
ATOM 648 C CA . GLY A 1 81 ? -8.767 -1.411 11.725 1.00 81.62 81 GLY A CA 1
ATOM 649 C C . GLY A 1 81 ? -9.498 -0.179 12.258 1.00 81.62 81 GLY A C 1
ATOM 650 O O . GLY A 1 81 ? -9.793 -0.114 13.446 1.00 81.62 81 GLY A O 1
ATOM 651 N N . LEU A 1 82 ? -9.740 0.819 11.403 1.00 77.56 82 LEU A N 1
ATOM 652 C CA . LEU A 1 82 ? -10.420 2.049 11.789 1.00 77.56 82 LEU A CA 1
ATOM 653 C C . LEU A 1 82 ? -11.922 1.776 11.901 1.00 77.56 82 LEU A C 1
ATOM 655 O O . LEU A 1 82 ? -12.558 1.387 10.921 1.00 77.56 82 LEU A O 1
ATOM 659 N N . GLU A 1 83 ? -12.478 1.974 13.093 1.00 69.12 83 GLU A N 1
ATOM 660 C CA . GLU A 1 83 ? -13.924 2.056 13.293 1.00 69.12 83 GLU A CA 1
ATOM 661 C C . GLU A 1 83 ? -14.386 3.474 12.922 1.00 69.12 83 GLU A C 1
ATOM 663 O O . GLU A 1 83 ? -13.715 4.453 13.263 1.00 69.12 83 GLU A O 1
ATOM 668 N N . GLY A 1 84 ? -15.463 3.558 12.135 1.00 55.22 84 GLY A N 1
ATOM 669 C CA . GLY A 1 84 ? -16.025 4.813 11.621 1.00 55.22 84 GLY A CA 1
ATOM 670 C C . GLY A 1 84 ? -16.752 5.638 12.672 1.00 55.22 84 GLY A C 1
ATOM 671 O O . GLY A 1 84 ? -17.326 5.034 13.604 1.00 55.22 84 GLY A O 1
#

Sequence (84 aa):
MDSLIPPVVDALSGQPESKHAPVRVDRWPVCWQAEIFLRDAAPPPPGVYWSRVTQRQATHFIMAGQQPVTEWAAWLQQHFGLEG

Foldseek 3Di:
DDDDDDDDADDDDPDRPPDDDPDDDDDDQWPDKDKDWAQDDFDAFPQWDWDWDDDPRTIIIIITHNDDDPDPQVVCCVRPVDDD

Organism: Serratia rubidaea (NCBI:txid61652)

Radius of gyration: 18.86 Å; chains: 1; bounding box: 53×25×37 Å

InterPro domains:
  IPR009010 Aspartate decarboxylase-like domain superfamily [SSF50692] (2-51)

pLDDT: mean 73.38, std 18.04, range [31.09, 91.19]

Secondary structure (DSSP, 8-state):
----------SSSSS---S------PPP--SEEEEEEESS--PPPTTSEEEEEE-SS-EEEEEEESS--S-HHHHHHHHH----